Protein AF-A0A832WKL5-F1 (afdb_monomer)

Mean predicted aligned error: 5.75 Å

Foldseek 3Di:
DDDDDDPDPDWQKDWAWEWDWDQDPNATAIWIKIKIFTDFDDPDPPFKWKWFAADPPDIFTAPHWDQDPVRGIIIGTHALPDDQKGWIWMDGDPDTPDTHPDMDGNVSYHYDDPVPDDPRYHHRDPVVVVVVD

Secondary structure (DSSP, 8-state):
----PPPPPPP--EEEEEEEEEEETTEEEEEEEEEEE-S-----SSPEEEEEE-SSS-EEE-SEEEE-TTSSEEEEEE-S---SEEEEEEEETTEEEEE-SS-EEGGGSB---GGGS-TTPEE-SHHHHHHH-

Sequence (133 aa):
MNIKYRMRKLPEYKVQAREVVRVLDNQPHLLVRMEISGEYFPHRAPHPFVMIKVNEKEYFKDLFTEVSPDNQKLLGYLPINIPSKGVIVFGYGDEIWGAVPGEFDKESVTRLDKKRLPKEIVIVDDDFLRRKK

Solvent-accessible surface area (backbone atoms only — not comparable to full-atom values): 7811 Å² total; per-residue (Å²): 136,86,83,79,82,73,83,73,79,76,80,75,43,46,78,48,43,29,51,43,78,46,77,54,98,92,38,44,31,39,29,28,37,37,40,37,37,44,90,72,47,82,95,52,86,55,56,59,48,33,32,37,35,60,56,100,87,43,70,51,65,40,80,52,56,48,66,42,97,84,19,34,31,43,35,21,34,27,50,63,76,62,68,65,52,26,32,42,32,32,29,38,67,91,47,79,74,50,65,40,82,64,75,45,51,53,85,69,40,47,74,68,67,71,89,76,52,69,87,80,51,41,68,35,36,72,69,49,56,61,73,74,106

Nearest PDB structures (foldseek):
  3of6-assembly2_F  TM=3.985E-01  e=4.532E-02  Homo sapiens
  3of6-assembly1_D-2  TM=4.517E-01  e=1.184E-01  Homo sapiens
  6h41-assembly1_A  TM=4.209E-01  e=1.056E+00  Homo sapiens
  4jzj-assembly1_D  TM=5.028E-01  e=3.240E+00  Homo sapiens

Structure (mmCIF, N/CA/C/O backbone):
data_AF-A0A832WKL5-F1
#
_entry.id   AF-A0A832WKL5-F1
#
loop_
_atom_site.group_PDB
_atom_site.id
_atom_site.type_symbol
_atom_site.label_atom_id
_atom_site.label_alt_id
_atom_site.label_comp_id
_atom_site.label_asym_id
_atom_site.label_entity_id
_atom_site.label_seq_id
_atom_site.pdbx_PDB_ins_code
_atom_site.Cartn_x
_atom_site.Cartn_y
_atom_site.Cartn_z
_atom_site.occupancy
_atom_site.B_iso_or_equiv
_atom_site.auth_seq_id
_atom_site.auth_comp_id
_atom_site.auth_asym_id
_atom_site.auth_atom_id
_atom_site.pdbx_PDB_model_num
ATOM 1 N N . MET A 1 1 ? 28.047 -3.817 -38.106 1.00 45.38 1 MET A N 1
ATOM 2 C CA . MET A 1 1 ? 26.673 -3.322 -37.860 1.00 45.38 1 MET A CA 1
ATOM 3 C C . MET A 1 1 ? 26.626 -2.803 -36.429 1.00 45.38 1 MET A C 1
ATOM 5 O O . MET A 1 1 ? 26.830 -3.592 -35.520 1.00 45.38 1 MET A O 1
ATOM 9 N N . ASN A 1 2 ? 26.512 -1.488 -36.222 1.00 45.12 2 ASN A N 1
ATOM 10 C CA . ASN A 1 2 ? 26.630 -0.873 -34.894 1.00 45.12 2 ASN A CA 1
ATOM 11 C C . ASN A 1 2 ? 25.226 -0.760 -34.277 1.00 45.12 2 ASN A C 1
ATOM 13 O O . ASN A 1 2 ? 24.431 0.079 -34.705 1.00 45.12 2 ASN A O 1
ATOM 17 N N . ILE A 1 3 ? 24.884 -1.651 -33.344 1.00 59.16 3 ILE A N 1
ATOM 18 C CA . ILE A 1 3 ? 23.578 -1.639 -32.674 1.00 59.16 3 ILE A CA 1
ATOM 19 C C . ILE A 1 3 ? 23.573 -0.460 -31.697 1.00 59.16 3 ILE A C 1
ATOM 21 O O . ILE A 1 3 ? 24.273 -0.466 -30.688 1.00 59.16 3 ILE A O 1
ATOM 25 N N . LYS A 1 4 ? 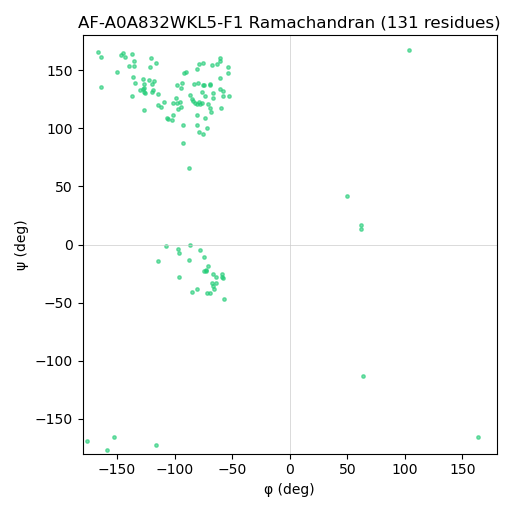22.799 0.583 -32.014 1.00 50.31 4 LYS A N 1
ATOM 26 C CA . LYS A 1 4 ? 22.564 1.707 -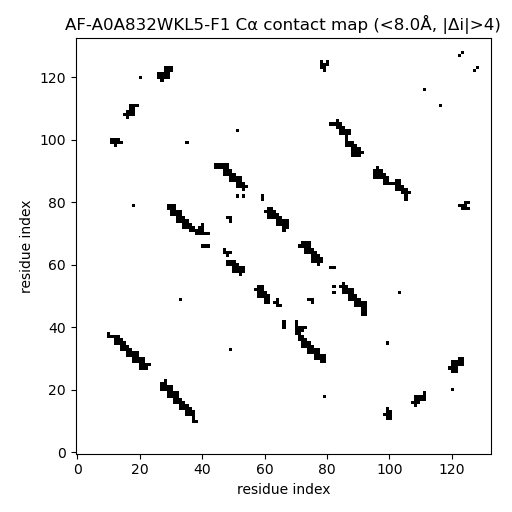31.103 1.00 50.31 4 LYS A CA 1
ATOM 27 C C . LYS A 1 4 ? 21.494 1.303 -30.096 1.00 50.31 4 LYS A C 1
ATOM 29 O O . LYS A 1 4 ? 20.306 1.312 -30.412 1.00 50.31 4 LYS A O 1
ATOM 34 N N . TYR A 1 5 ? 21.914 0.975 -28.883 1.00 64.25 5 TYR A N 1
ATOM 35 C CA . TYR A 1 5 ? 21.002 0.796 -27.761 1.00 64.25 5 TYR A CA 1
ATOM 36 C C . TYR A 1 5 ? 20.423 2.164 -27.377 1.00 64.25 5 TYR A C 1
ATOM 38 O O . TYR A 1 5 ? 21.158 3.079 -27.009 1.00 64.25 5 TYR A O 1
ATOM 46 N N . ARG A 1 6 ? 19.103 2.334 -27.501 1.00 57.91 6 ARG A N 1
ATOM 47 C CA . ARG A 1 6 ? 18.401 3.478 -26.905 1.00 57.91 6 ARG A CA 1
ATOM 48 C C . ARG A 1 6 ? 18.086 3.122 -25.457 1.00 57.91 6 ARG A C 1
ATOM 50 O O . ARG A 1 6 ? 17.445 2.103 -25.215 1.00 57.91 6 ARG A O 1
ATOM 57 N N . MET A 1 7 ? 18.508 3.960 -24.509 1.00 51.31 7 MET A N 1
ATOM 58 C CA . MET A 1 7 ? 18.016 3.862 -23.135 1.00 51.31 7 MET A CA 1
ATOM 59 C C . MET A 1 7 ? 16.498 4.048 -23.155 1.00 51.31 7 MET A C 1
ATOM 61 O O . MET A 1 7 ? 15.998 5.095 -23.569 1.00 51.31 7 MET A O 1
ATOM 65 N N . ARG A 1 8 ? 15.762 3.014 -22.743 1.00 52.09 8 ARG A N 1
ATOM 66 C CA . ARG A 1 8 ? 14.327 3.121 -22.485 1.00 52.09 8 ARG A CA 1
ATOM 67 C C . ARG A 1 8 ? 14.169 4.043 -21.276 1.00 52.09 8 ARG A C 1
ATOM 69 O O . ARG A 1 8 ? 14.877 3.861 -20.288 1.00 52.09 8 ARG A O 1
ATOM 76 N N . LYS A 1 9 ? 13.297 5.052 -21.368 1.00 58.09 9 LYS A N 1
ATOM 77 C CA . LYS A 1 9 ? 12.967 5.909 -20.221 1.00 58.09 9 LYS A CA 1
ATOM 78 C C . LYS A 1 9 ? 12.559 4.985 -19.067 1.00 58.09 9 LYS A C 1
ATOM 80 O O . LYS A 1 9 ? 11.742 4.091 -19.282 1.00 58.09 9 LYS A O 1
ATOM 85 N N . LEU A 1 10 ? 13.175 5.147 -17.894 1.00 58.22 10 LEU A N 1
ATOM 86 C CA . LEU A 1 10 ? 12.755 4.401 -16.710 1.00 58.22 10 LEU A CA 1
ATOM 87 C C . LEU A 1 10 ? 11.275 4.724 -16.464 1.00 58.22 10 LEU A C 1
ATOM 89 O O . LEU A 1 10 ? 10.922 5.907 -16.525 1.00 58.22 10 LEU A O 1
ATOM 93 N N . PRO A 1 11 ? 10.408 3.723 -16.242 1.00 66.44 11 PRO A N 1
ATOM 94 C CA . PRO A 1 11 ? 8.997 3.989 -16.013 1.00 66.44 11 PRO A CA 1
ATOM 95 C C . PRO A 1 11 ? 8.844 4.916 -14.805 1.00 66.44 11 PRO A C 1
ATOM 97 O O . PRO A 1 11 ? 9.404 4.661 -13.738 1.00 66.44 11 PRO A O 1
ATOM 100 N N . GLU A 1 12 ? 8.110 6.013 -14.974 1.00 81.75 12 GLU A N 1
ATOM 101 C CA . GLU A 1 12 ? 7.785 6.905 -13.864 1.00 81.75 12 GLU A CA 1
ATOM 102 C C . GLU A 1 12 ? 6.637 6.289 -13.068 1.00 81.75 12 GLU A C 1
ATOM 104 O O . GLU A 1 12 ? 5.467 6.428 -13.428 1.00 81.75 12 GLU A O 1
ATOM 109 N N . TYR A 1 13 ? 6.972 5.595 -11.982 1.00 91.44 13 TYR A N 1
ATOM 110 C CA . TYR A 1 13 ? 5.969 5.119 -11.039 1.00 91.44 13 TYR A CA 1
ATOM 111 C C . TYR A 1 13 ? 5.542 6.245 -10.103 1.00 91.44 13 TYR A C 1
ATOM 113 O O . TYR A 1 13 ? 6.370 7.013 -9.611 1.00 91.44 13 TYR A O 1
ATOM 121 N N . LYS A 1 14 ? 4.243 6.323 -9.822 1.00 93.31 14 LYS A N 1
ATOM 122 C CA . LYS A 1 14 ? 3.678 7.233 -8.816 1.00 93.31 14 LYS A CA 1
ATOM 123 C C . LYS A 1 14 ? 2.926 6.420 -7.785 1.00 93.31 14 LYS A C 1
ATOM 125 O O . LYS A 1 14 ? 2.242 5.474 -8.159 1.00 93.31 14 LYS A O 1
ATOM 130 N N . VAL A 1 15 ? 3.016 6.806 -6.517 1.00 95.31 15 VAL A N 1
ATOM 131 C CA . VAL A 1 15 ? 2.269 6.153 -5.440 1.00 95.31 15 VAL A CA 1
ATOM 132 C C . VAL A 1 15 ? 1.302 7.120 -4.778 1.00 95.31 15 VAL A C 1
ATOM 134 O O . VAL A 1 15 ? 1.618 8.288 -4.560 1.00 95.31 15 VAL A O 1
ATOM 137 N N . GLN A 1 16 ? 0.119 6.616 -4.449 1.00 96.69 16 GLN A N 1
ATOM 138 C CA . GLN A 1 16 ? -0.824 7.265 -3.550 1.00 96.69 16 GLN A CA 1
ATOM 139 C C . GLN A 1 16 ? -1.212 6.282 -2.454 1.00 96.69 16 GLN A C 1
ATOM 141 O O . GLN A 1 16 ? -1.523 5.126 -2.737 1.00 96.69 16 GLN A O 1
ATOM 146 N N . ALA A 1 17 ? -1.218 6.737 -1.206 1.00 97.25 17 ALA A N 1
ATOM 147 C CA . ALA A 1 17 ? -1.614 5.922 -0.069 1.00 97.25 17 ALA A CA 1
ATOM 148 C C . ALA A 1 17 ? -2.836 6.532 0.620 1.00 97.25 17 ALA A C 1
ATOM 150 O O . ALA A 1 17 ? -2.891 7.735 0.882 1.00 97.25 17 ALA A O 1
ATOM 151 N N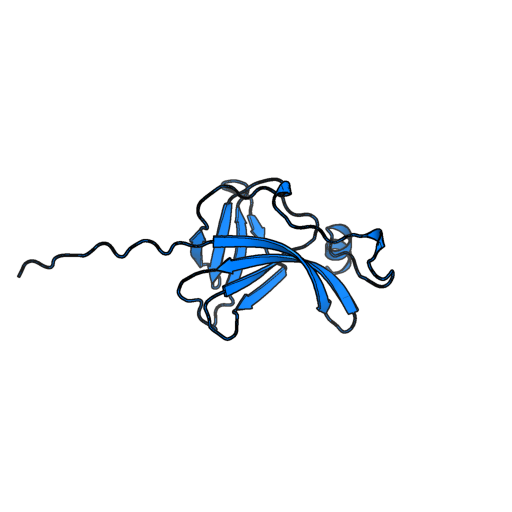 . ARG A 1 18 ? -3.835 5.700 0.910 1.00 98.19 18 ARG A N 1
ATOM 152 C CA . ARG A 1 18 ? -5.064 6.128 1.587 1.00 98.19 18 ARG A CA 1
ATOM 153 C C . ARG A 1 18 ? -5.665 5.012 2.415 1.00 98.19 18 ARG A C 1
ATOM 155 O O . ARG A 1 18 ? -5.572 3.846 2.040 1.00 98.19 18 ARG A O 1
ATOM 162 N N . GLU A 1 19 ? -6.319 5.372 3.505 1.00 98.25 19 GLU A N 1
ATOM 163 C CA . GLU A 1 19 ? -7.192 4.448 4.214 1.00 98.25 19 GLU A CA 1
ATOM 164 C C . GLU A 1 19 ? -8.433 4.145 3.374 1.00 98.25 19 GLU A C 1
ATOM 166 O O . GLU A 1 19 ? -9.020 5.026 2.739 1.00 98.25 19 GLU A O 1
ATOM 171 N N . VAL A 1 20 ? -8.819 2.874 3.353 1.00 97.62 20 VAL A N 1
ATOM 172 C CA . VAL A 1 20 ? -9.997 2.384 2.640 1.00 97.62 20 VAL A CA 1
ATOM 173 C C . VAL A 1 20 ? -10.721 1.351 3.487 1.00 97.62 20 VAL A C 1
ATOM 175 O O . VAL A 1 20 ? -10.109 0.649 4.290 1.00 97.62 20 VAL A O 1
ATOM 178 N N . VAL A 1 21 ? -12.025 1.230 3.261 1.00 96.75 21 VAL A N 1
ATOM 179 C CA . VAL A 1 21 ? -12.825 0.120 3.776 1.00 96.75 21 VAL A CA 1
ATOM 180 C C . VAL A 1 21 ? -13.038 -0.870 2.636 1.00 96.75 21 VAL A C 1
ATOM 182 O O . VAL A 1 21 ? -13.571 -0.493 1.590 1.00 96.75 21 VAL A O 1
ATOM 185 N N . ARG A 1 22 ? -12.614 -2.123 2.819 1.00 95.19 22 ARG A N 1
ATOM 186 C CA . ARG A 1 22 ? -12.849 -3.226 1.872 1.00 95.19 22 ARG A CA 1
ATOM 187 C C . ARG A 1 22 ? -13.653 -4.313 2.568 1.00 95.19 22 ARG A C 1
ATOM 189 O O . ARG A 1 22 ? -13.372 -4.642 3.714 1.00 95.19 22 ARG A O 1
ATOM 196 N N . VAL A 1 23 ? -14.632 -4.891 1.883 1.00 94.31 23 VAL A N 1
ATOM 197 C CA . VAL A 1 23 ? -15.342 -6.065 2.399 1.00 94.31 23 VAL A CA 1
ATOM 198 C C . VAL A 1 23 ? -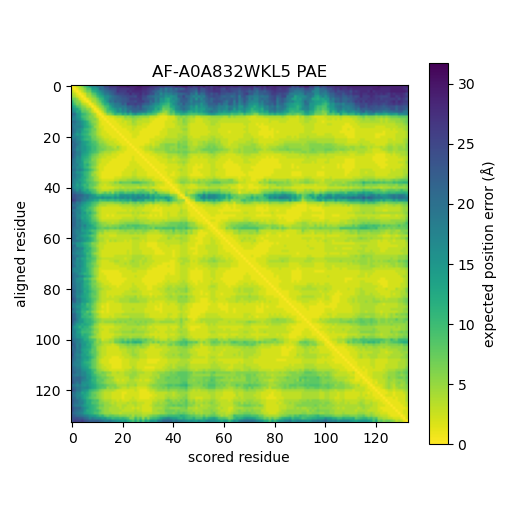14.496 -7.308 2.124 1.00 94.31 23 VAL A C 1
ATOM 200 O O . VAL A 1 23 ? -14.168 -7.586 0.973 1.00 94.31 23 VAL A O 1
ATOM 203 N N . LEU A 1 24 ? -14.132 -8.027 3.183 1.00 90.75 24 LEU A N 1
ATOM 204 C CA . LEU A 1 24 ? -13.412 -9.302 3.157 1.00 90.75 24 LEU A CA 1
ATOM 205 C C . LEU A 1 24 ? -14.206 -10.295 3.995 1.00 90.75 24 LEU A C 1
ATOM 207 O O . LEU A 1 24 ? -14.633 -9.934 5.089 1.00 90.75 24 LEU A O 1
ATOM 211 N N . ASP A 1 25 ? -14.418 -11.512 3.496 1.00 89.44 25 ASP A N 1
ATOM 212 C CA . ASP A 1 25 ? -15.162 -12.557 4.215 1.00 89.44 25 ASP A CA 1
ATOM 213 C C . ASP A 1 25 ? -16.525 -12.052 4.752 1.00 89.44 25 ASP A C 1
ATOM 215 O O . ASP A 1 25 ? -16.912 -12.318 5.886 1.00 89.44 25 ASP A O 1
ATOM 219 N N . ASN A 1 26 ? -17.247 -11.272 3.931 1.00 91.94 26 ASN A N 1
ATOM 220 C CA . ASN A 1 26 ? -18.521 -10.604 4.255 1.00 91.94 26 ASN A CA 1
ATOM 221 C C . ASN A 1 26 ? -18.479 -9.572 5.398 1.00 91.94 26 ASN A C 1
ATOM 223 O O . ASN A 1 26 ? -19.531 -9.160 5.887 1.00 91.94 26 ASN A O 1
ATOM 227 N N . GLN A 1 27 ? -17.298 -9.090 5.789 1.00 94.56 27 GLN A N 1
ATOM 228 C CA . GLN A 1 27 ? -17.143 -8.082 6.835 1.00 94.56 27 GLN A CA 1
ATOM 229 C C . GLN A 1 27 ? -16.317 -6.877 6.344 1.00 94.56 27 GLN A C 1
ATOM 231 O O . GLN A 1 27 ? -15.319 -7.055 5.638 1.00 94.56 27 GLN A O 1
ATOM 236 N N . PRO A 1 28 ? -16.697 -5.628 6.672 1.00 96.12 28 PRO A N 1
ATOM 237 C CA . PRO A 1 28 ? -15.920 -4.456 6.284 1.00 96.12 28 PRO A CA 1
ATOM 238 C C . PRO A 1 28 ? -14.642 -4.342 7.125 1.00 96.12 28 PRO A C 1
ATOM 240 O O . PRO A 1 28 ? -14.687 -4.335 8.352 1.00 96.12 28 PRO A O 1
ATOM 243 N N . HIS A 1 29 ? -13.503 -4.209 6.453 1.00 96.88 29 HIS A N 1
ATOM 244 C CA . HIS A 1 29 ? -12.176 -4.099 7.049 1.00 96.88 29 HIS A CA 1
ATOM 245 C C . HIS A 1 29 ? -11.524 -2.768 6.668 1.00 96.88 29 HIS A C 1
ATOM 247 O O . HIS A 1 29 ? -11.491 -2.402 5.490 1.00 96.88 29 HIS A O 1
ATOM 253 N N . LEU A 1 30 ? -10.984 -2.057 7.658 1.00 97.44 30 LEU A N 1
ATOM 254 C CA . LEU A 1 30 ? -10.186 -0.848 7.471 1.00 97.44 30 LEU A CA 1
ATOM 255 C C . LEU A 1 30 ? -8.730 -1.222 7.190 1.00 97.44 30 LEU A C 1
ATOM 257 O O . LEU A 1 30 ? -8.087 -1.897 7.994 1.00 97.44 30 LEU A O 1
ATOM 261 N N . LEU A 1 31 ? -8.217 -0.744 6.060 1.00 97.75 31 LEU A N 1
ATOM 262 C CA . LEU A 1 31 ? -6.890 -1.049 5.529 1.00 97.75 31 LEU A CA 1
ATOM 263 C C . LEU A 1 31 ? -6.226 0.222 4.997 1.00 97.75 31 LEU A C 1
ATOM 265 O O . LEU A 1 31 ? -6.902 1.211 4.705 1.00 97.75 31 LEU A O 1
ATOM 269 N N . VAL A 1 32 ? -4.912 0.176 4.787 1.00 98.06 32 VAL A N 1
ATOM 270 C CA . VAL A 1 32 ? -4.200 1.156 3.957 1.00 98.06 32 VAL A CA 1
ATOM 271 C C . VAL A 1 32 ? -4.061 0.584 2.553 1.00 98.06 32 VAL A C 1
ATOM 273 O O . VAL A 1 32 ? -3.473 -0.476 2.367 1.00 98.06 32 VAL A O 1
ATOM 276 N N . ARG A 1 33 ? -4.571 1.291 1.544 1.00 98.19 33 ARG A N 1
ATOM 277 C CA . ARG A 1 33 ? -4.342 0.961 0.136 1.00 98.19 33 ARG A CA 1
ATOM 278 C C . ARG A 1 33 ? -3.222 1.823 -0.429 1.00 98.19 33 ARG A C 1
ATOM 280 O O . ARG A 1 33 ? -3.349 3.048 -0.456 1.00 98.19 33 ARG A O 1
ATOM 287 N N . MET A 1 34 ? -2.182 1.169 -0.930 1.00 97.69 34 MET A N 1
ATOM 288 C CA . MET A 1 34 ? -1.148 1.755 -1.777 1.00 97.69 34 MET A CA 1
ATOM 289 C C . MET A 1 34 ? -1.500 1.531 -3.242 1.00 97.69 34 MET A C 1
ATOM 291 O O . MET A 1 34 ? -1.600 0.399 -3.697 1.00 97.69 34 MET A O 1
ATOM 295 N N . GLU A 1 35 ? -1.698 2.616 -3.976 1.00 97.75 35 GLU A N 1
ATOM 296 C CA . GLU A 1 35 ? -1.982 2.617 -5.407 1.00 97.75 35 GLU A CA 1
ATOM 297 C C . GLU A 1 35 ? -0.729 3.068 -6.152 1.00 97.75 35 GLU A C 1
ATOM 299 O O . GLU A 1 35 ? -0.362 4.242 -6.096 1.00 97.75 35 GLU A O 1
ATOM 304 N N . ILE A 1 36 ? -0.069 2.131 -6.831 1.00 97.06 36 ILE A N 1
ATOM 305 C CA . ILE A 1 36 ? 1.090 2.398 -7.682 1.00 97.06 36 ILE A CA 1
ATOM 306 C C . ILE A 1 36 ? 0.594 2.509 -9.120 1.00 97.06 36 ILE A C 1
ATOM 308 O O . ILE A 1 36 ? 0.071 1.546 -9.671 1.00 97.06 36 ILE A O 1
ATOM 312 N N . SER A 1 37 ? 0.756 3.679 -9.728 1.00 95.81 37 SER A N 1
ATOM 313 C CA . SER A 1 37 ? 0.465 3.912 -11.146 1.00 95.81 37 SER A CA 1
ATOM 314 C C . SER A 1 37 ? 1.728 3.724 -11.982 1.00 95.81 37 SER A C 1
ATOM 316 O O . SER A 1 37 ? 2.800 4.184 -11.584 1.00 95.81 37 SER A O 1
ATOM 318 N N . GLY A 1 38 ? 1.597 3.081 -13.139 1.00 92.06 38 GLY A N 1
ATOM 319 C CA . GLY A 1 38 ? 2.690 2.800 -14.069 1.00 92.06 38 GLY A CA 1
ATOM 320 C C . GLY A 1 38 ? 2.172 2.532 -15.482 1.00 92.06 38 GLY A C 1
ATOM 321 O O . GLY A 1 38 ? 0.978 2.640 -15.742 1.00 92.06 38 GLY A O 1
ATOM 322 N N . GLU A 1 39 ? 3.072 2.192 -16.407 1.00 87.38 39 GLU A N 1
ATOM 323 C CA . GLU A 1 39 ? 2.690 1.924 -17.803 1.00 87.38 39 GLU A CA 1
ATOM 324 C C . GLU A 1 39 ? 1.881 0.629 -17.951 1.00 87.38 39 GLU A C 1
ATOM 326 O O . GLU A 1 39 ? 0.925 0.588 -18.723 1.00 87.38 39 GLU A O 1
ATOM 331 N N . TYR A 1 40 ? 2.279 -0.433 -17.239 1.00 89.88 40 TYR A N 1
ATOM 332 C CA . TYR A 1 40 ? 1.648 -1.746 -17.333 1.00 89.88 40 TYR A CA 1
ATOM 333 C C . TYR A 1 40 ? 2.021 -2.663 -16.156 1.00 89.88 40 TYR A C 1
ATOM 335 O O . TYR A 1 40 ? 3.197 -2.805 -15.816 1.00 89.88 40 TYR A O 1
ATOM 343 N N . PHE A 1 41 ? 1.029 -3.355 -15.601 1.00 91.75 41 PHE A N 1
ATOM 344 C CA . PHE A 1 41 ? 1.144 -4.402 -14.591 1.00 91.75 41 PHE A CA 1
ATOM 345 C C . PHE A 1 41 ? 0.407 -5.655 -15.093 1.00 91.75 41 PHE A C 1
ATOM 347 O O . PHE A 1 41 ? -0.800 -5.597 -15.306 1.00 91.75 41 PHE A O 1
ATOM 354 N N . PRO A 1 42 ? 1.088 -6.787 -15.333 1.00 87.31 42 PRO A N 1
ATOM 355 C CA . PRO A 1 42 ? 0.426 -7.993 -15.831 1.00 87.31 42 PRO A CA 1
ATOM 356 C C . PRO A 1 42 ? -0.414 -8.723 -14.768 1.00 87.31 42 PRO A C 1
ATOM 358 O O . PRO A 1 42 ? 0.079 -9.016 -13.680 1.00 87.31 42 PRO A O 1
ATOM 361 N N . HIS A 1 43 ? -1.621 -9.176 -15.134 1.00 81.94 43 HIS A N 1
ATOM 362 C CA . HIS A 1 43 ? -2.332 -10.243 -14.405 1.00 81.94 43 HIS A CA 1
ATOM 363 C C . HIS A 1 43 ? -1.691 -11.594 -14.723 1.00 81.94 43 HIS A C 1
ATOM 365 O O . HIS A 1 43 ? -1.998 -12.213 -15.742 1.00 81.94 43 HIS A O 1
ATOM 371 N N . ARG A 1 44 ? -0.763 -12.059 -13.890 1.00 77.94 44 ARG A N 1
ATOM 372 C CA . ARG A 1 44 ? -0.087 -13.346 -14.102 1.00 77.94 44 ARG A CA 1
ATOM 373 C C . ARG A 1 44 ? 0.259 -14.030 -12.787 1.00 77.94 44 ARG A C 1
ATOM 375 O O . ARG A 1 44 ? 0.327 -13.382 -11.749 1.00 77.94 44 ARG A O 1
ATOM 382 N N . ALA A 1 45 ? 0.538 -15.329 -12.871 1.00 67.12 45 ALA A N 1
ATOM 383 C CA . ALA A 1 45 ? 1.350 -16.021 -11.880 1.00 67.12 45 ALA A CA 1
ATOM 384 C C . ALA A 1 45 ? 2.842 -15.797 -12.221 1.00 67.12 45 ALA A C 1
ATOM 386 O O . ALA A 1 45 ? 3.195 -15.859 -13.402 1.00 67.12 45 ALA A O 1
ATOM 387 N N . PRO A 1 46 ? 3.721 -15.538 -11.240 1.00 77.94 46 PRO A N 1
ATOM 388 C CA . PRO A 1 46 ? 3.449 -15.498 -9.804 1.00 77.94 46 PRO A CA 1
ATOM 389 C C . PRO A 1 46 ? 2.700 -14.229 -9.373 1.00 77.94 46 PRO A C 1
ATOM 391 O O . PRO A 1 46 ? 2.763 -13.219 -10.059 1.00 77.94 46 PRO A O 1
ATOM 394 N N . HIS A 1 47 ? 1.981 -14.294 -8.247 1.00 86.94 47 HIS A N 1
ATOM 395 C CA . HIS A 1 47 ? 1.128 -13.200 -7.770 1.00 86.94 47 HIS A CA 1
ATOM 396 C C . HIS A 1 47 ? 1.932 -11.918 -7.491 1.00 86.94 47 HIS A C 1
ATOM 398 O O . HIS A 1 47 ? 3.060 -12.010 -6.987 1.00 86.94 47 HIS A O 1
ATOM 404 N N . PRO A 1 48 ? 1.365 -10.735 -7.784 1.00 93.69 48 PRO A N 1
ATOM 405 C CA . PRO A 1 48 ? 2.018 -9.479 -7.468 1.00 93.69 48 PRO A CA 1
ATOM 406 C C . PRO A 1 48 ? 2.102 -9.239 -5.956 1.00 93.69 48 PRO A C 1
ATOM 408 O O . PRO A 1 48 ? 1.270 -9.719 -5.185 1.00 93.69 48 PRO A O 1
ATOM 411 N N . PHE A 1 49 ? 3.085 -8.444 -5.542 1.00 95.69 49 PHE A N 1
ATOM 412 C CA . PHE A 1 49 ? 3.231 -7.951 -4.172 1.00 95.69 49 PHE A CA 1
ATOM 413 C C . PHE A 1 49 ? 3.562 -6.457 -4.154 1.00 95.69 49 PHE A C 1
ATOM 415 O O . PHE A 1 49 ? 4.126 -5.914 -5.111 1.00 95.69 49 PHE A O 1
ATOM 422 N N . VAL A 1 50 ? 3.276 -5.814 -3.023 1.00 96.88 50 VAL A N 1
ATOM 423 C CA . VAL A 1 50 ? 3.723 -4.450 -2.704 1.00 96.88 50 VAL A CA 1
ATOM 424 C C . VAL A 1 50 ? 4.352 -4.464 -1.316 1.00 96.88 50 VAL A C 1
ATOM 426 O O . VAL A 1 50 ? 3.795 -5.023 -0.377 1.00 96.88 50 VAL A O 1
ATOM 429 N N . MET A 1 51 ? 5.520 -3.848 -1.159 1.00 96.75 51 MET A N 1
ATOM 430 C CA . MET A 1 51 ? 6.199 -3.771 0.133 1.00 96.75 51 MET A CA 1
ATOM 431 C C . MET A 1 51 ? 6.724 -2.368 0.407 1.00 96.75 51 MET A C 1
ATOM 433 O O . MET A 1 51 ? 7.065 -1.620 -0.510 1.00 96.75 51 MET A O 1
ATOM 437 N N . ILE A 1 52 ? 6.858 -2.046 1.688 1.00 97.00 52 ILE A N 1
ATOM 438 C CA . ILE A 1 52 ? 7.619 -0.893 2.165 1.00 97.00 52 ILE A CA 1
ATOM 439 C C . ILE A 1 52 ? 8.963 -1.426 2.653 1.00 97.00 52 ILE A C 1
ATOM 441 O O . ILE A 1 52 ? 9.031 -2.144 3.652 1.00 97.00 52 ILE A O 1
ATOM 445 N N . LYS A 1 53 ? 10.037 -1.099 1.939 1.00 96.62 53 LYS A N 1
ATOM 446 C CA . LYS A 1 53 ? 11.405 -1.392 2.365 1.00 96.62 53 LYS A CA 1
ATOM 447 C C . LYS A 1 53 ? 11.838 -0.336 3.379 1.00 96.62 53 LYS A C 1
ATOM 449 O O . LYS A 1 53 ? 12.018 0.820 3.005 1.00 96.62 53 LYS A O 1
ATOM 454 N N . VAL A 1 54 ? 12.002 -0.722 4.641 1.00 94.44 54 VAL A N 1
ATOM 455 C CA . VAL A 1 54 ? 12.402 0.196 5.726 1.00 94.44 54 VAL A CA 1
ATOM 456 C C . VAL A 1 54 ? 13.923 0.345 5.767 1.00 94.44 54 VAL A C 1
ATOM 458 O O . VAL A 1 54 ? 14.450 1.441 5.926 1.00 94.44 54 VAL A O 1
ATOM 461 N N . ASN A 1 55 ? 14.642 -0.761 5.579 1.00 92.25 55 ASN A N 1
ATOM 462 C CA . ASN A 1 55 ? 16.101 -0.813 5.494 1.00 92.25 55 ASN A CA 1
ATOM 463 C C . ASN A 1 55 ? 16.528 -2.026 4.640 1.00 92.25 55 ASN A C 1
ATOM 465 O O . ASN A 1 55 ? 15.721 -2.597 3.909 1.00 92.25 55 ASN A O 1
ATOM 469 N N . GLU A 1 56 ? 17.802 -2.421 4.673 1.00 88.81 56 GLU A N 1
ATOM 470 C CA . GLU A 1 56 ? 18.301 -3.547 3.866 1.00 88.81 56 GLU A CA 1
ATOM 471 C C . GLU A 1 56 ? 17.675 -4.903 4.223 1.00 88.81 56 GLU A C 1
ATOM 473 O O . GLU A 1 56 ? 17.584 -5.773 3.355 1.00 88.81 56 GLU A O 1
ATOM 478 N N . LYS A 1 57 ? 17.238 -5.083 5.475 1.00 88.88 57 LYS A N 1
ATOM 479 C CA . LYS A 1 57 ? 16.789 -6.371 6.028 1.00 88.88 57 LYS A CA 1
ATOM 480 C C . LYS A 1 57 ? 15.302 -6.401 6.379 1.00 88.88 57 LYS A C 1
ATOM 482 O O . LYS A 1 57 ? 14.756 -7.479 6.592 1.00 88.88 57 LYS A O 1
ATOM 487 N N . GLU A 1 58 ? 14.654 -5.245 6.440 1.00 91.94 58 GLU A N 1
ATOM 488 C CA . GLU A 1 58 ? 13.281 -5.104 6.908 1.00 91.94 58 GLU A CA 1
ATOM 489 C C . GLU A 1 58 ? 12.346 -4.654 5.786 1.00 91.94 58 GLU A C 1
ATOM 491 O O . GLU A 1 58 ? 12.495 -3.573 5.203 1.00 91.94 58 GLU A O 1
ATOM 496 N N . TYR A 1 59 ? 11.355 -5.503 5.523 1.00 92.69 59 TYR A N 1
ATOM 497 C CA . TYR A 1 59 ? 10.303 -5.283 4.544 1.00 92.69 59 TYR A CA 1
ATOM 498 C C . TYR A 1 59 ? 8.955 -5.448 5.224 1.00 92.69 59 TYR A C 1
ATOM 500 O O . TYR A 1 59 ? 8.693 -6.454 5.885 1.00 92.69 59 TYR A O 1
ATOM 508 N N . PHE A 1 60 ? 8.081 -4.476 5.013 1.00 95.06 60 PHE A N 1
ATOM 509 C CA . PHE A 1 60 ? 6.699 -4.546 5.444 1.00 95.06 60 PHE A CA 1
ATOM 510 C C . PHE A 1 60 ? 5.825 -4.880 4.239 1.00 95.06 60 PHE A C 1
ATOM 512 O O . PHE A 1 60 ? 5.661 -4.058 3.335 1.00 95.06 60 PHE A O 1
ATOM 519 N N . LYS A 1 61 ? 5.332 -6.118 4.200 1.00 94.25 61 LYS A N 1
ATOM 520 C CA . LYS A 1 61 ? 4.623 -6.682 3.051 1.00 94.25 61 LYS A CA 1
ATOM 521 C C . LYS A 1 61 ? 3.119 -6.433 3.130 1.00 94.25 61 LYS A C 1
ATOM 523 O O . LYS A 1 61 ? 2.539 -6.381 4.214 1.00 94.25 61 LYS A O 1
ATOM 528 N N . ASP A 1 62 ? 2.502 -6.292 1.967 1.00 95.94 62 ASP A N 1
ATOM 529 C CA . ASP A 1 62 ? 1.058 -6.282 1.805 1.00 95.94 62 ASP A CA 1
ATOM 530 C C . ASP A 1 62 ? 0.392 -7.593 2.264 1.00 95.94 62 ASP A C 1
ATOM 532 O O . ASP A 1 62 ? 1.004 -8.659 2.336 1.00 95.94 62 ASP A O 1
ATOM 536 N N . LEU A 1 63 ? -0.899 -7.502 2.578 1.00 95.00 63 LEU A N 1
ATOM 537 C CA . LEU A 1 63 ? -1.752 -8.652 2.876 1.00 95.00 63 LEU A CA 1
ATOM 538 C C . LEU A 1 63 ? -2.227 -9.328 1.589 1.00 95.00 63 LEU A C 1
ATOM 540 O O . LEU A 1 63 ? -2.360 -10.548 1.542 1.00 95.00 63 LEU A O 1
ATOM 544 N N . PHE A 1 64 ? -2.526 -8.520 0.573 1.00 94.62 64 PHE A N 1
ATOM 545 C CA . PHE A 1 64 ? -2.895 -8.950 -0.767 1.00 94.62 64 PHE A CA 1
ATOM 546 C C . PHE A 1 64 ? -2.769 -7.778 -1.747 1.00 94.62 64 PHE A C 1
ATOM 548 O O . PHE A 1 64 ? -2.823 -6.603 -1.358 1.00 94.62 64 PHE A O 1
ATOM 555 N N . THR A 1 65 ? -2.696 -8.116 -3.033 1.00 96.06 65 THR A N 1
ATOM 556 C CA . THR A 1 65 ? -2.678 -7.161 -4.137 1.00 96.06 65 THR A CA 1
ATOM 557 C C . THR A 1 65 ? -3.838 -7.359 -5.102 1.00 96.06 65 THR A C 1
ATOM 559 O O . THR A 1 65 ? -4.442 -8.428 -5.188 1.00 96.06 65 THR A O 1
ATOM 562 N N . GLU A 1 66 ? -4.122 -6.314 -5.870 1.00 95.44 66 GLU A N 1
ATOM 563 C CA . GLU A 1 66 ? -4.967 -6.359 -7.058 1.00 95.44 66 GLU A CA 1
ATOM 564 C C . GLU A 1 66 ? -4.297 -5.558 -8.172 1.00 95.44 66 GLU A C 1
ATOM 566 O O . GLU A 1 66 ? -3.707 -4.506 -7.927 1.00 95.44 66 GLU A O 1
ATOM 571 N N . VAL A 1 67 ? -4.428 -6.017 -9.409 1.00 95.75 67 VAL A N 1
ATOM 572 C CA . VAL A 1 67 ? -4.100 -5.210 -10.586 1.00 95.75 67 VAL A CA 1
ATOM 573 C C . VAL A 1 67 ? -5.398 -4.613 -11.118 1.00 95.75 67 VAL A C 1
ATOM 575 O O . VAL A 1 67 ? -6.429 -5.288 -11.159 1.00 95.75 67 VAL A O 1
ATOM 578 N N . SER A 1 68 ? -5.382 -3.335 -11.492 1.00 94.44 68 SER A N 1
ATOM 579 C CA . SER A 1 68 ? -6.565 -2.689 -12.061 1.00 94.44 68 SER A CA 1
ATOM 580 C C . SER A 1 68 ? -6.986 -3.338 -13.388 1.00 94.44 68 SER A C 1
ATOM 582 O O . SER A 1 68 ? -6.153 -3.910 -14.093 1.00 94.44 68 SER A O 1
ATOM 584 N N . PRO A 1 69 ? -8.268 -3.231 -13.786 1.00 93.19 69 PRO A N 1
ATOM 585 C CA . PRO A 1 69 ? -8.751 -3.826 -15.037 1.00 93.19 69 PRO A CA 1
ATOM 586 C C . PRO A 1 69 ? -8.025 -3.337 -16.301 1.00 93.19 69 PRO A C 1
ATOM 588 O O . PRO A 1 69 ? -7.923 -4.074 -17.276 1.00 93.19 69 PRO A O 1
ATOM 591 N N . ASP A 1 70 ? -7.512 -2.105 -16.286 1.00 94.06 70 ASP A N 1
ATOM 592 C CA . ASP A 1 70 ? -6.749 -1.494 -17.384 1.00 94.06 70 ASP A CA 1
ATOM 593 C C . ASP A 1 70 ? -5.244 -1.813 -17.349 1.00 94.06 70 ASP A C 1
ATOM 595 O O . ASP A 1 70 ? -4.506 -1.367 -18.226 1.00 94.06 70 ASP A O 1
ATOM 599 N N . ASN A 1 71 ? -4.784 -2.586 -16.360 1.00 94.00 71 ASN A N 1
ATOM 600 C CA . ASN A 1 71 ? -3.379 -2.922 -16.120 1.00 94.00 71 ASN A CA 1
ATOM 601 C C . ASN A 1 71 ? -2.469 -1.729 -15.810 1.00 94.00 71 ASN A C 1
ATOM 603 O O . ASN A 1 71 ? -1.253 -1.883 -15.831 1.00 94.00 71 ASN A O 1
ATOM 607 N N . GLN A 1 72 ? -2.996 -0.542 -15.514 1.00 95.12 72 GLN A N 1
ATOM 608 C CA . GLN A 1 72 ? -2.161 0.646 -15.276 1.00 95.12 72 GLN A CA 1
ATOM 609 C C . GLN A 1 72 ? -1.877 0.901 -13.796 1.00 95.12 72 GLN A C 1
ATOM 611 O O . GLN A 1 72 ? -1.078 1.780 -13.456 1.00 95.12 72 GLN A O 1
ATOM 616 N N . LYS A 1 73 ? -2.511 0.138 -12.900 1.00 96.44 73 LYS A N 1
ATOM 617 C CA . LYS A 1 73 ? -2.361 0.296 -11.457 1.00 96.44 73 LYS A CA 1
ATOM 618 C C . LYS A 1 73 ? -2.158 -1.035 -10.759 1.00 96.44 73 LYS A C 1
ATOM 620 O O . LYS A 1 73 ? -2.860 -2.009 -11.025 1.00 96.44 73 LYS A O 1
ATOM 625 N N . LEU A 1 74 ? 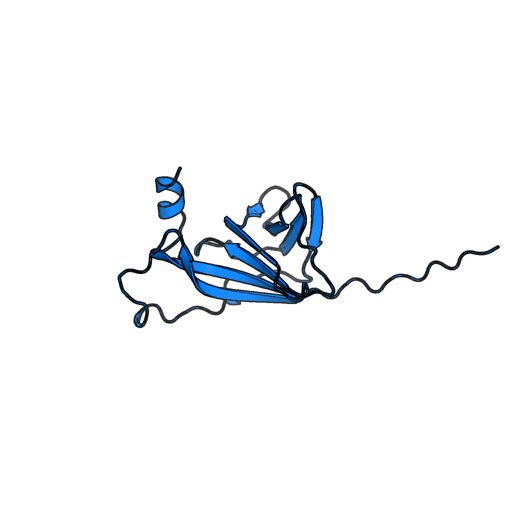-1.248 -1.023 -9.796 1.00 97.06 74 LEU A N 1
ATOM 626 C CA . LEU A 1 74 ? -1.083 -2.073 -8.807 1.00 97.06 74 LEU A CA 1
ATOM 627 C C . LEU A 1 74 ? -1.558 -1.548 -7.451 1.00 97.06 74 LEU A C 1
ATOM 629 O O . LEU A 1 74 ? -1.083 -0.520 -6.966 1.00 97.06 74 LEU A O 1
ATOM 633 N N . LEU A 1 75 ? -2.518 -2.245 -6.856 1.00 97.56 75 LEU A N 1
ATOM 634 C CA . LEU A 1 75 ? -3.137 -1.908 -5.583 1.00 97.56 75 LEU A CA 1
ATOM 635 C C . LEU A 1 75 ? -2.624 -2.879 -4.522 1.00 97.56 75 LEU A C 1
ATOM 637 O O . LEU A 1 75 ? -2.990 -4.048 -4.538 1.00 97.56 75 LEU A O 1
ATOM 641 N N . GLY A 1 76 ? -1.783 -2.407 -3.608 1.00 97.56 76 GLY A N 1
ATOM 642 C CA . GLY A 1 76 ? -1.370 -3.154 -2.422 1.00 97.56 76 GLY A CA 1
ATOM 643 C C . GLY A 1 76 ? -2.242 -2.796 -1.227 1.00 97.56 76 GLY A C 1
ATOM 644 O O . GLY A 1 76 ? -2.484 -1.614 -0.975 1.00 97.56 76 GLY A O 1
ATOM 645 N N . TYR A 1 77 ? -2.702 -3.794 -0.478 1.00 97.69 77 TYR A N 1
ATOM 646 C CA . TYR A 1 77 ? -3.511 -3.588 0.721 1.00 97.69 77 TYR A CA 1
ATOM 647 C C . TYR A 1 77 ? -2.726 -4.003 1.958 1.00 97.69 77 TYR A C 1
ATOM 649 O O . TYR A 1 77 ? -2.338 -5.157 2.113 1.00 97.69 77 TYR A O 1
ATOM 657 N N . LEU A 1 78 ? -2.494 -3.042 2.841 1.00 97.38 78 LEU A N 1
ATOM 658 C CA . LEU A 1 78 ? -1.658 -3.161 4.024 1.00 97.38 78 LEU A CA 1
ATOM 659 C C . LEU A 1 78 ? -2.498 -2.991 5.300 1.00 97.38 78 LEU A C 1
ATOM 661 O O . LEU A 1 78 ? -3.548 -2.335 5.265 1.00 97.38 78 LEU A O 1
ATOM 665 N N . PRO A 1 79 ? -2.035 -3.533 6.440 1.00 96.50 79 PRO A N 1
ATOM 666 C CA . PRO A 1 79 ? -2.606 -3.210 7.740 1.00 96.50 79 PRO A CA 1
ATOM 667 C C . PRO A 1 79 ? -2.460 -1.710 8.039 1.00 96.50 79 PRO A C 1
ATOM 669 O O . PRO A 1 79 ? -1.619 -1.020 7.461 1.00 96.50 79 PRO A O 1
ATOM 672 N N . ILE A 1 80 ? -3.263 -1.184 8.965 1.00 95.50 80 ILE A N 1
ATOM 673 C CA . ILE A 1 80 ? -3.249 0.246 9.314 1.00 95.50 80 ILE A CA 1
ATOM 674 C C . ILE A 1 80 ? -1.940 0.695 9.989 1.00 95.50 80 ILE A C 1
ATOM 676 O O . ILE A 1 80 ? -1.553 1.867 9.885 1.00 95.50 80 ILE A O 1
ATOM 680 N N . ASN A 1 81 ? -1.238 -0.239 10.635 1.00 94.94 81 ASN A N 1
ATOM 681 C CA . ASN A 1 81 ? 0.037 -0.027 11.315 1.00 94.94 81 ASN A CA 1
ATOM 682 C C . ASN A 1 81 ? 1.218 -0.201 10.354 1.00 94.94 81 ASN A C 1
ATOM 684 O O . ASN A 1 81 ? 2.025 -1.110 10.486 1.00 94.94 81 ASN A O 1
ATOM 688 N N . ILE A 1 82 ? 1.321 0.692 9.375 1.00 95.25 82 ILE A N 1
ATOM 689 C CA . ILE A 1 82 ? 2.480 0.749 8.476 1.00 95.25 82 ILE A CA 1
ATOM 690 C C . ILE A 1 82 ? 3.690 1.447 9.140 1.00 95.25 82 ILE A C 1
ATOM 692 O O . ILE A 1 82 ? 3.481 2.299 10.022 1.00 95.25 82 ILE A O 1
ATOM 696 N N . PRO A 1 83 ? 4.931 1.155 8.693 1.00 95.94 83 PRO A N 1
ATOM 697 C CA . PRO A 1 83 ? 6.141 1.883 9.077 1.00 95.94 83 PRO A CA 1
ATOM 698 C C . PRO A 1 83 ? 6.021 3.391 8.839 1.00 95.94 83 PRO A C 1
ATOM 700 O O . PRO A 1 83 ? 5.290 3.831 7.951 1.00 95.94 83 PRO A O 1
ATOM 703 N N . SER A 1 84 ? 6.751 4.189 9.623 1.00 95.62 84 SER A N 1
ATOM 704 C CA . SER A 1 84 ? 6.749 5.653 9.493 1.00 95.62 84 SER A CA 1
ATOM 705 C C . SER A 1 84 ? 7.356 6.122 8.173 1.00 95.62 84 SER A C 1
ATOM 707 O O . SER A 1 84 ? 6.847 7.073 7.589 1.00 95.62 84 SER A O 1
ATOM 709 N N . LYS A 1 85 ? 8.414 5.452 7.705 1.00 96.69 85 LYS A N 1
ATOM 710 C CA . LYS A 1 85 ? 9.113 5.765 6.458 1.00 96.69 85 LYS A CA 1
ATOM 711 C C . LYS A 1 85 ? 9.622 4.515 5.745 1.00 96.69 85 LYS A C 1
ATOM 713 O O . LYS A 1 85 ? 9.688 3.440 6.342 1.00 96.69 85 LYS A O 1
ATOM 718 N N . GLY A 1 86 ? 9.989 4.660 4.475 1.00 96.00 86 GLY A N 1
ATOM 719 C CA . GLY A 1 86 ? 10.661 3.615 3.701 1.00 96.00 86 GLY A CA 1
ATOM 720 C C . GLY A 1 86 ? 10.618 3.870 2.199 1.00 96.00 86 GLY A C 1
ATOM 721 O O . GLY A 1 86 ? 10.272 4.954 1.753 1.00 96.00 86 GLY A O 1
ATOM 722 N N . VAL A 1 87 ? 10.935 2.863 1.393 1.00 96.12 87 VAL A N 1
ATOM 723 C CA . VAL A 1 87 ? 10.821 2.919 -0.073 1.00 96.12 87 VAL A CA 1
ATOM 724 C C . VAL A 1 87 ? 9.752 1.939 -0.524 1.00 96.12 87 VAL A C 1
ATOM 726 O O . VAL A 1 87 ? 9.788 0.766 -0.149 1.00 96.12 87 VAL A O 1
ATOM 729 N N . ILE A 1 88 ? 8.806 2.398 -1.343 1.00 96.38 88 ILE A N 1
ATOM 730 C CA . ILE A 1 88 ? 7.788 1.507 -1.908 1.00 96.38 88 ILE A CA 1
ATOM 731 C C . ILE A 1 88 ? 8.419 0.685 -3.022 1.00 96.38 88 ILE A C 1
ATOM 733 O O . ILE A 1 88 ? 8.914 1.231 -4.009 1.00 96.38 88 ILE A O 1
ATOM 737 N N . VAL A 1 89 ? 8.364 -0.632 -2.877 1.00 96.12 89 VAL A N 1
ATOM 738 C CA . VAL A 1 89 ? 8.809 -1.594 -3.885 1.00 96.12 89 VAL A CA 1
ATOM 739 C C . VAL A 1 89 ? 7.656 -2.504 -4.271 1.00 96.12 89 VAL A C 1
ATOM 741 O O . VAL A 1 89 ? 6.745 -2.754 -3.481 1.00 96.12 89 VAL A O 1
ATOM 744 N N . PHE A 1 90 ? 7.694 -3.015 -5.491 1.00 95.31 90 PHE A N 1
ATOM 745 C CA . PHE A 1 90 ? 6.705 -3.966 -5.975 1.00 95.31 90 PHE A CA 1
ATOM 746 C C . PHE A 1 90 ? 7.357 -5.013 -6.868 1.00 95.31 90 PHE A C 1
ATOM 748 O O . PHE A 1 90 ? 8.462 -4.830 -7.391 1.00 95.31 90 PHE A O 1
ATOM 755 N N . GLY A 1 91 ? 6.661 -6.124 -7.045 1.00 93.62 91 GLY A N 1
ATOM 756 C CA . GLY A 1 91 ? 7.201 -7.261 -7.764 1.00 93.62 91 GLY A CA 1
ATOM 757 C C . GLY A 1 91 ? 6.202 -8.385 -7.924 1.00 93.62 91 GLY A C 1
ATOM 758 O O . GLY A 1 91 ? 5.008 -8.202 -7.688 1.00 93.62 91 GLY A O 1
ATOM 759 N N . TYR A 1 92 ? 6.703 -9.531 -8.366 1.00 93.44 92 TYR A N 1
ATOM 760 C CA . TYR A 1 92 ? 5.915 -10.725 -8.650 1.00 93.44 92 TYR A CA 1
ATOM 761 C C . TYR A 1 92 ? 6.655 -11.938 -8.091 1.00 93.44 92 TYR A C 1
ATOM 763 O O . TYR A 1 92 ? 7.829 -12.133 -8.392 1.00 93.44 92 TYR A O 1
ATOM 771 N N . GLY A 1 93 ? 5.973 -12.760 -7.290 1.00 89.81 93 GLY A N 1
ATOM 772 C CA . GLY A 1 93 ? 6.604 -13.916 -6.645 1.00 89.81 93 GLY A CA 1
ATOM 773 C C . GLY A 1 93 ? 7.700 -13.503 -5.666 1.00 89.81 93 GLY A C 1
ATOM 774 O O . GLY A 1 93 ? 7.406 -12.909 -4.628 1.00 89.81 93 GLY A O 1
ATOM 775 N N . ASP A 1 94 ? 8.942 -13.832 -5.998 1.00 88.94 94 ASP A N 1
ATOM 776 C CA . ASP A 1 94 ? 10.167 -13.515 -5.258 1.00 88.94 94 ASP A CA 1
ATOM 777 C C . ASP A 1 94 ? 11.027 -12.430 -5.934 1.00 88.94 94 ASP A C 1
ATOM 779 O O . ASP A 1 94 ? 12.039 -12.003 -5.378 1.00 88.94 94 ASP A O 1
ATOM 783 N N . GLU A 1 95 ? 10.605 -11.916 -7.092 1.00 90.88 95 GLU A N 1
ATOM 784 C CA . GLU A 1 95 ? 11.347 -10.907 -7.844 1.00 90.88 95 GLU A CA 1
ATOM 785 C C . GLU A 1 95 ? 10.813 -9.494 -7.599 1.00 90.88 95 GLU A C 1
ATOM 787 O O . GLU A 1 95 ? 9.643 -9.200 -7.856 1.00 90.88 95 GLU A O 1
ATOM 792 N N . ILE A 1 96 ? 11.695 -8.575 -7.197 1.00 92.50 96 ILE A N 1
ATOM 793 C CA . ILE A 1 96 ? 11.403 -7.135 -7.194 1.00 92.50 96 ILE A CA 1
ATOM 794 C C . ILE A 1 96 ? 11.522 -6.610 -8.623 1.00 92.50 96 ILE A C 1
ATOM 796 O O . ILE A 1 96 ? 12.580 -6.686 -9.243 1.00 92.50 96 ILE A O 1
ATOM 800 N N . TRP A 1 97 ? 10.432 -6.045 -9.132 1.00 92.00 97 TRP A N 1
ATOM 801 C CA . TRP A 1 97 ? 10.348 -5.517 -10.494 1.00 92.00 97 TRP A CA 1
ATOM 802 C C . TRP A 1 97 ? 10.595 -4.016 -10.565 1.00 92.00 97 TRP A C 1
ATOM 804 O O . TRP A 1 97 ? 11.052 -3.503 -11.587 1.00 92.00 97 TRP A O 1
ATOM 814 N N . GLY A 1 98 ? 10.291 -3.297 -9.487 1.00 91.50 98 GLY A N 1
ATOM 815 C CA . GLY A 1 98 ? 10.476 -1.860 -9.454 1.00 91.50 98 GLY A CA 1
ATOM 816 C C . GLY A 1 98 ? 10.377 -1.269 -8.059 1.00 91.50 98 GLY A C 1
ATOM 817 O O . GLY A 1 98 ? 9.907 -1.893 -7.106 1.00 91.50 98 GLY A O 1
ATOM 818 N N . ALA A 1 99 ? 10.828 -0.023 -7.976 1.00 93.94 99 ALA A N 1
ATOM 819 C CA . ALA A 1 99 ? 10.688 0.837 -6.817 1.00 93.94 99 ALA A CA 1
ATOM 820 C C . ALA A 1 99 ? 10.063 2.159 -7.261 1.00 93.94 99 ALA A C 1
ATOM 822 O O . ALA A 1 99 ? 10.365 2.667 -8.345 1.00 93.94 99 ALA A O 1
ATOM 823 N N . VAL A 1 100 ? 9.190 2.711 -6.428 1.00 92.56 100 VAL A N 1
ATOM 824 C CA . VAL A 1 100 ? 8.652 4.052 -6.642 1.00 92.56 100 VAL A CA 1
ATOM 825 C C . VAL A 1 100 ? 9.729 5.063 -6.241 1.00 92.56 100 VAL A C 1
ATOM 827 O O . VAL A 1 100 ? 10.303 4.919 -5.160 1.00 92.56 100 VAL A O 1
ATOM 830 N N . PRO A 1 101 ? 10.033 6.071 -7.076 1.00 86.12 101 PRO A N 1
ATOM 831 C CA . PRO A 1 101 ? 10.995 7.103 -6.715 1.00 86.12 101 PRO A CA 1
ATOM 832 C C . PRO A 1 101 ? 10.559 7.882 -5.467 1.00 86.12 101 PRO A C 1
ATOM 834 O O . PRO A 1 101 ? 9.422 8.345 -5.389 1.00 86.12 101 PRO A O 1
ATOM 837 N N . GLY A 1 102 ? 11.491 8.081 -4.534 1.00 85.19 102 GLY A N 1
ATOM 838 C CA . GLY A 1 102 ? 11.280 8.857 -3.311 1.00 85.19 102 GLY A CA 1
ATOM 839 C C . GLY A 1 102 ? 11.088 8.009 -2.054 1.00 85.19 102 GLY A C 1
ATOM 840 O O . GLY A 1 102 ? 10.903 6.793 -2.108 1.00 85.19 102 GLY A O 1
ATOM 841 N N . GLU A 1 103 ? 11.166 8.677 -0.906 1.00 90.25 103 GLU A N 1
ATOM 842 C CA . GLU A 1 103 ? 10.870 8.077 0.391 1.00 90.25 103 GLU A CA 1
ATOM 843 C C . GLU A 1 103 ? 9.365 8.200 0.664 1.00 90.25 103 GLU A C 1
ATOM 845 O O . GLU A 1 103 ? 8.767 9.269 0.539 1.00 90.25 103 GLU A O 1
ATOM 850 N N . PHE A 1 104 ? 8.745 7.081 1.009 1.00 93.81 104 PHE A N 1
ATOM 851 C CA . PHE A 1 104 ? 7.414 7.030 1.579 1.00 93.81 104 PHE A CA 1
ATOM 852 C C . PHE A 1 104 ? 7.430 7.618 2.990 1.00 93.81 104 PHE A C 1
ATOM 854 O O . PHE A 1 104 ? 8.308 7.289 3.782 1.00 93.81 104 PHE A O 1
ATOM 861 N N . ASP A 1 105 ? 6.412 8.412 3.316 1.00 95.38 105 ASP A N 1
ATOM 862 C CA . ASP A 1 105 ? 6.149 8.903 4.667 1.00 95.38 105 ASP A CA 1
ATOM 863 C C . ASP A 1 105 ? 4.703 8.565 5.058 1.00 95.38 105 ASP A C 1
ATOM 865 O O . ASP A 1 105 ? 3.760 8.831 4.303 1.00 95.38 105 ASP A O 1
ATOM 869 N N . LYS A 1 106 ? 4.507 7.986 6.244 1.00 95.12 106 LYS A N 1
ATOM 870 C CA . LYS A 1 106 ? 3.194 7.619 6.791 1.00 95.12 106 LYS A CA 1
ATOM 871 C C . LYS A 1 106 ? 2.241 8.807 6.926 1.00 95.12 106 LYS A C 1
ATOM 873 O O . LYS A 1 106 ? 1.024 8.602 6.840 1.00 95.12 106 LYS A O 1
ATOM 878 N N . GLU A 1 107 ? 2.766 10.015 7.106 1.00 95.38 107 GLU A N 1
ATOM 879 C CA . GLU A 1 107 ? 1.972 11.245 7.189 1.00 95.38 107 GLU A CA 1
ATOM 880 C C . GLU A 1 107 ? 1.375 11.644 5.830 1.00 95.38 107 GLU A C 1
ATOM 882 O O . GLU A 1 107 ? 0.375 12.356 5.773 1.00 95.38 107 GLU A O 1
ATOM 887 N N . SER A 1 108 ? 1.911 11.122 4.718 1.00 94.75 108 SER A N 1
ATOM 888 C CA . SER A 1 108 ? 1.328 11.323 3.381 1.00 94.75 108 SER A CA 1
ATOM 889 C C . SER A 1 108 ? 0.061 10.493 3.126 1.00 94.75 108 SER A C 1
ATOM 891 O O . SER A 1 108 ? -0.631 10.701 2.126 1.00 94.75 108 SER A O 1
ATOM 893 N N . VAL A 1 109 ? -0.265 9.541 4.011 1.00 97.12 109 VAL A N 1
ATOM 894 C CA . VAL A 1 109 ? -1.447 8.686 3.862 1.00 97.12 109 VAL A CA 1
ATOM 895 C C . VAL A 1 109 ? -2.709 9.497 4.114 1.00 97.12 109 VAL A C 1
ATOM 897 O O . VAL A 1 109 ? -2.940 9.980 5.220 1.00 97.12 109 VAL A O 1
ATOM 900 N N . THR A 1 110 ? -3.593 9.560 3.120 1.00 97.81 110 THR A N 1
ATOM 901 C CA . THR A 1 110 ? -4.918 10.168 3.306 1.00 97.81 110 THR A CA 1
ATOM 902 C C . THR A 1 110 ? -5.76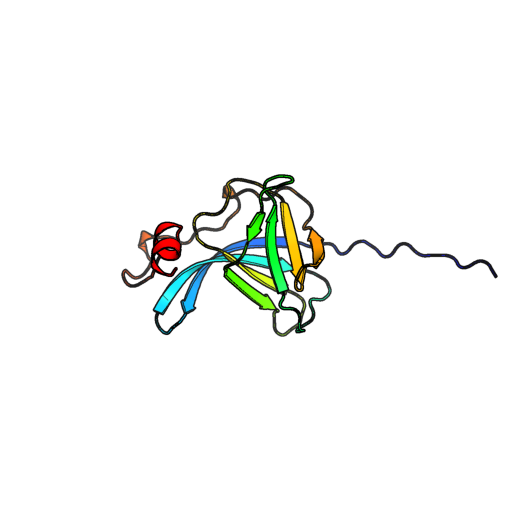0 9.301 4.246 1.00 97.81 110 THR A C 1
ATOM 904 O O . THR A 1 110 ? -6.097 8.165 3.909 1.00 97.81 110 THR A O 1
ATOM 907 N N . ARG A 1 111 ? -6.091 9.820 5.430 1.00 96.88 111 ARG A N 1
ATOM 908 C CA . ARG A 1 111 ? -6.828 9.096 6.480 1.00 96.88 111 ARG A CA 1
ATOM 909 C C . ARG A 1 111 ? -8.335 9.311 6.365 1.00 96.88 111 ARG A C 1
ATOM 911 O O . ARG A 1 111 ? -8.782 10.389 5.975 1.00 96.88 111 ARG A O 1
ATOM 918 N N . LEU A 1 112 ? -9.115 8.298 6.732 1.00 95.38 112 LEU A N 1
ATOM 919 C CA . LEU A 1 112 ? -10.566 8.438 6.851 1.00 95.38 112 LEU A CA 1
ATOM 920 C C . LEU A 1 112 ? -10.921 9.096 8.190 1.00 95.38 112 LEU A C 1
ATOM 922 O O . LEU A 1 112 ? -10.226 8.928 9.193 1.00 95.38 112 LEU A O 1
ATOM 926 N N . ASP A 1 113 ? -12.039 9.823 8.227 1.00 94.00 113 ASP A N 1
ATOM 927 C CA . ASP A 1 113 ? -12.576 10.335 9.488 1.00 94.00 113 ASP A CA 1
ATOM 928 C C . ASP A 1 113 ? -13.162 9.183 10.313 1.00 94.00 113 ASP A C 1
ATOM 930 O O . ASP A 1 113 ? -14.292 8.738 10.095 1.00 94.00 113 ASP A O 1
ATOM 934 N N . LYS A 1 114 ? -12.383 8.721 11.294 1.00 88.62 114 LYS A N 1
ATOM 935 C CA . LYS A 1 114 ? -12.731 7.590 12.162 1.00 88.62 114 LYS A CA 1
ATOM 936 C C . LYS A 1 114 ? -14.034 7.790 12.935 1.00 88.62 114 LYS A C 1
ATOM 938 O O . LYS A 1 114 ? -14.674 6.803 13.277 1.00 88.62 114 LYS A O 1
ATOM 943 N N . LYS A 1 115 ? -14.460 9.032 13.196 1.00 90.94 115 LYS A N 1
ATOM 944 C CA . LYS A 1 115 ? -15.721 9.304 13.912 1.00 90.94 115 LYS A CA 1
ATOM 945 C C . LYS A 1 115 ? -16.955 9.016 13.060 1.00 90.94 115 LYS A C 1
ATOM 947 O O . LYS A 1 115 ? -18.036 8.817 13.606 1.00 90.94 115 LYS A O 1
ATOM 952 N N . ARG A 1 116 ? -16.798 9.022 11.735 1.00 92.12 116 ARG A N 1
ATOM 953 C CA . ARG A 1 116 ? -17.874 8.788 10.762 1.00 92.12 116 ARG A CA 1
ATOM 954 C C . ARG A 1 116 ? -17.923 7.344 10.269 1.00 92.12 116 ARG A C 1
ATOM 956 O O . ARG A 1 116 ? -18.803 7.007 9.483 1.00 92.12 116 ARG A O 1
ATOM 963 N N . LEU A 1 117 ? -16.976 6.513 10.698 1.00 90.31 117 LEU A N 1
ATOM 964 C CA . LEU A 1 117 ? -16.924 5.105 10.341 1.00 90.31 117 LEU A CA 1
ATOM 965 C C . LEU A 1 117 ? -17.979 4.304 11.131 1.00 90.31 117 LEU A C 1
ATOM 967 O O . LEU A 1 117 ? -18.128 4.525 12.336 1.00 90.31 117 LEU A O 1
ATOM 971 N N . PRO A 1 118 ? -18.696 3.369 10.480 1.00 91.31 118 PRO A N 1
ATOM 972 C CA . PRO A 1 118 ? -19.537 2.394 11.168 1.00 91.31 118 PRO A CA 1
ATOM 973 C C . PRO A 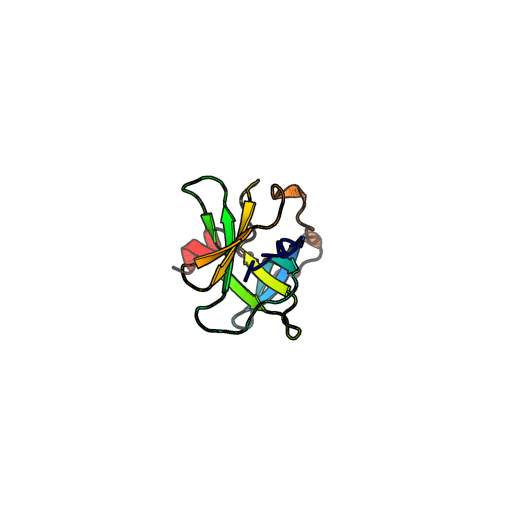1 118 ? -18.767 1.610 12.244 1.00 91.31 118 PRO A C 1
ATOM 975 O O . PRO A 1 118 ? -17.572 1.343 12.098 1.00 91.31 118 PRO A O 1
ATOM 978 N N . LYS A 1 119 ? -19.449 1.230 13.332 1.00 91.06 119 LYS A N 1
ATOM 979 C CA . LYS A 1 119 ? -18.823 0.571 14.499 1.00 91.06 119 LYS A CA 1
ATOM 980 C C . LYS A 1 119 ? -18.425 -0.878 14.223 1.00 91.06 119 LYS A C 1
ATOM 982 O O . LYS A 1 119 ? -17.577 -1.425 14.917 1.00 91.06 119 LYS A O 1
ATOM 987 N N . GLU A 1 120 ? -19.056 -1.490 13.234 1.00 93.25 120 GLU A N 1
ATOM 988 C CA . GLU A 1 120 ? -18.851 -2.866 12.793 1.00 93.25 120 GLU A CA 1
ATOM 989 C C . GLU A 1 120 ? -17.592 -3.059 11.932 1.00 93.25 120 GLU A C 1
ATOM 991 O O . GLU A 1 120 ? -17.269 -4.192 11.571 1.00 93.25 120 GLU A O 1
ATOM 996 N N . ILE A 1 121 ? -16.882 -1.975 11.593 1.00 94.62 121 ILE A N 1
ATOM 997 C CA . ILE A 1 121 ? -15.638 -2.049 10.827 1.00 94.62 121 ILE A CA 1
ATOM 998 C C . ILE A 1 121 ? -14.549 -2.733 11.649 1.00 94.62 121 ILE A C 1
ATOM 1000 O O . ILE A 1 121 ? -14.197 -2.304 12.748 1.00 94.62 121 ILE A O 1
ATOM 1004 N N . VAL A 1 122 ? -13.955 -3.764 11.057 1.00 94.75 122 VAL A N 1
ATOM 1005 C CA . VAL A 1 122 ? -12.784 -4.443 11.599 1.00 94.75 122 VAL A CA 1
ATOM 1006 C C . VAL A 1 122 ? -11.544 -3.620 11.300 1.00 94.75 122 VAL A C 1
ATOM 1008 O O . VAL A 1 122 ? -11.227 -3.337 10.145 1.00 94.75 122 VAL A O 1
ATOM 1011 N N . ILE A 1 123 ? -10.816 -3.250 12.345 1.00 94.44 123 ILE A N 1
ATOM 1012 C CA . ILE A 1 123 ? -9.522 -2.591 12.208 1.00 94.44 123 ILE A CA 1
ATOM 1013 C C . ILE A 1 123 ? -8.460 -3.664 11.971 1.00 94.44 123 ILE A C 1
ATOM 1015 O O . ILE A 1 123 ? -8.295 -4.566 12.789 1.00 94.44 123 ILE A O 1
ATOM 1019 N N . VAL A 1 124 ? -7.747 -3.573 10.846 1.00 94.31 124 VAL A N 1
ATOM 1020 C CA . VAL A 1 124 ? -6.675 -4.517 10.509 1.00 94.31 124 VAL A CA 1
ATOM 1021 C C . VAL A 1 124 ? -5.345 -3.962 10.998 1.00 94.31 124 VAL A C 1
ATOM 1023 O O . VAL A 1 124 ? -4.645 -3.254 10.274 1.00 94.31 124 VAL A O 1
ATOM 1026 N N . ASP A 1 125 ? -5.018 -4.263 12.247 1.00 93.56 125 ASP A N 1
ATOM 1027 C CA . ASP A 1 125 ? -3.766 -3.910 12.915 1.00 93.56 125 ASP A CA 1
ATOM 1028 C C . ASP A 1 125 ? -2.951 -5.161 13.295 1.00 93.56 125 ASP A C 1
ATOM 1030 O O . ASP A 1 125 ? -3.272 -6.287 12.901 1.00 93.56 125 ASP A O 1
ATOM 1034 N N . ASP A 1 126 ? -1.868 -4.970 14.047 1.00 89.75 126 ASP A N 1
ATOM 1035 C CA . ASP A 1 126 ? -0.990 -6.067 14.465 1.00 89.75 126 ASP A CA 1
ATOM 1036 C C . ASP A 1 126 ? -1.697 -7.076 15.382 1.00 89.75 126 ASP A C 1
ATOM 1038 O O . ASP A 1 126 ? -1.413 -8.275 15.314 1.00 89.75 126 ASP A O 1
ATOM 1042 N N . ASP A 1 127 ? -2.640 -6.622 16.212 1.00 90.31 127 ASP A N 1
ATOM 1043 C CA . ASP A 1 127 ? -3.398 -7.486 17.116 1.00 90.31 127 ASP A CA 1
ATOM 1044 C C . ASP A 1 127 ? -4.392 -8.352 16.341 1.00 90.31 127 ASP A C 1
ATOM 1046 O O . ASP A 1 127 ? -4.500 -9.556 16.604 1.00 90.31 127 ASP A O 1
ATOM 1050 N N . PHE A 1 128 ? -5.071 -7.781 15.343 1.00 91.06 128 PHE A N 1
ATOM 1051 C CA . PHE A 1 128 ? -5.917 -8.537 14.421 1.00 91.06 128 PHE A CA 1
ATOM 1052 C C . PHE A 1 128 ? -5.120 -9.637 13.706 1.00 91.06 128 PHE A C 1
ATOM 1054 O O . PHE A 1 128 ? -5.544 -10.795 13.671 1.00 91.06 128 PHE A O 1
ATOM 1061 N N . LEU A 1 129 ? -3.937 -9.304 13.181 1.00 89.69 129 LEU A N 1
ATOM 1062 C CA . LEU A 1 129 ? -3.101 -10.259 12.446 1.00 89.69 129 LEU A CA 1
ATOM 1063 C C . LEU A 1 129 ? -2.539 -11.372 13.331 1.00 89.69 129 LEU A C 1
ATOM 1065 O O . LEU A 1 129 ? -2.397 -12.501 12.864 1.00 89.69 129 LEU A O 1
ATOM 1069 N N . ARG A 1 130 ? -2.244 -11.083 14.603 1.00 90.25 130 ARG A N 1
ATOM 1070 C CA . ARG A 1 130 ? -1.820 -12.102 15.576 1.00 90.25 130 ARG A CA 1
ATOM 1071 C C . ARG A 1 130 ? -2.932 -13.093 15.903 1.00 90.25 130 ARG A C 1
ATOM 1073 O O . ARG A 1 130 ? -2.632 -14.263 16.080 1.00 90.25 130 ARG A O 1
ATOM 1080 N N . ARG A 1 131 ? -4.191 -12.648 15.960 1.00 88.81 131 ARG A N 1
ATOM 1081 C CA . ARG A 1 131 ? -5.353 -13.514 16.249 1.00 88.81 131 ARG A CA 1
ATOM 1082 C C . ARG A 1 131 ? -5.759 -14.411 15.079 1.00 88.81 131 ARG A C 1
ATOM 1084 O O . ARG A 1 131 ? -6.452 -15.396 15.300 1.00 88.81 131 ARG A O 1
ATOM 1091 N N . LYS A 1 132 ? -5.391 -14.040 13.848 1.00 80.69 132 LYS A N 1
ATOM 1092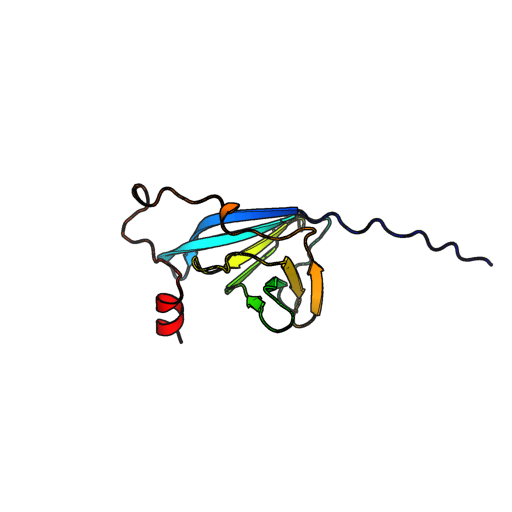 C CA . LYS A 1 132 ? -5.724 -14.796 12.627 1.00 80.69 132 LYS A CA 1
ATOM 1093 C C . LYS A 1 132 ? -4.698 -15.896 12.298 1.00 80.69 132 LYS A C 1
ATOM 1095 O O . LYS A 1 132 ? -4.982 -16.720 11.433 1.00 80.69 132 LYS A O 1
ATOM 1100 N N . LYS A 1 133 ? -3.521 -15.885 12.935 1.00 66.50 133 LYS A N 1
ATOM 1101 C CA . LYS A 1 133 ? -2.496 -16.937 12.820 1.00 66.50 133 LYS A CA 1
ATOM 1102 C C . LYS A 1 133 ? -2.773 -18.078 13.787 1.00 66.50 133 LYS A C 1
ATOM 1104 O O . LYS A 1 133 ? -2.495 -19.225 13.382 1.00 66.50 133 LYS A O 1
#

pLDDT: mean 89.85, std 11.7, range [45.12, 98.25]

Radius of gyration: 16.75 Å; Cα contacts (8 Å, |Δi|>4): 260;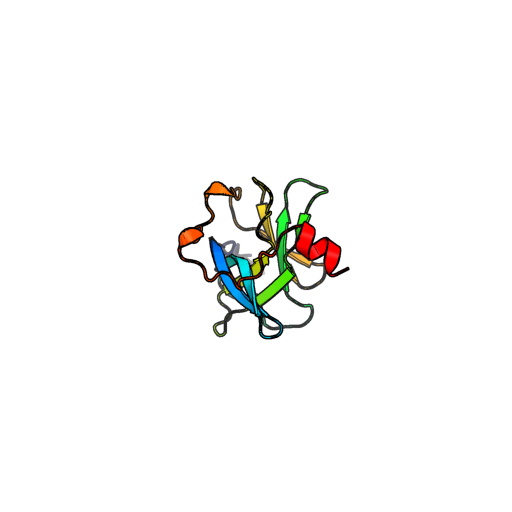 chains: 1; bounding box: 46×28×55 Å